Protein AF-I3T884-F1 (afdb_monomer)

pLDDT: mean 92.03, std 8.23, range [59.78, 98.88]

Foldseek 3Di:
DDDQAALVVCLVCQLVVLCLLVQLVVLCVVQQPPCVVCVVVVCVVCVLLSSLLSLLLRLLQCLQCQVVCVVVVHHHHSLRNHCVVPVDDSVVSNVVSVVSNVVSVVSLVVVQVPDDPSCNSSSVSSVVSSVVSCVCRVNHHNPPDCPDCVVVVCCVVPPDDD

Solvent-accessible surface area (backbone atoms only — not comparable to full-atom values): 8894 Å² total; per-residue (Å²): 132,78,88,73,54,48,41,67,62,45,49,73,47,40,26,60,76,48,46,31,52,61,54,47,53,53,41,38,70,74,55,40,80,84,60,59,89,46,51,68,61,48,50,62,73,41,40,67,49,44,49,30,33,6,37,37,34,29,53,30,44,37,75,31,35,42,69,63,37,56,75,73,65,50,79,72,35,64,53,54,15,36,20,68,68,66,75,45,52,70,68,58,22,51,52,49,52,52,53,51,42,54,53,28,48,54,54,46,51,54,58,72,75,73,63,62,79,88,52,41,64,39,52,53,50,46,54,45,52,32,52,48,29,46,65,38,22,69,88,26,51,40,77,86,40,79,87,43,74,52,46,57,52,49,40,54,72,76,68,48,82,133

Organism: Lotus japonicus (NCBI:txid34305)

InterPro domains:
  IPR005630 Terpene synthase, metal-binding domain [PF03936] (2-106)
  IPR008949 Isoprenoid synthase domain superfamily [G3DSA:1.10.600.10] (1-162)
  IPR008949 Isoprenoid synthase domain superfamily [SSF48576] (2-162)
  IPR050148 Terpene synthase-like [PTHR31225] (3-157)

Radius of gyration: 17.23 Å; Cα contacts (8 Å, |Δi|>4): 162; chains: 1; bounding box: 41×27×48 Å

Mean predicted aligned error: 4.51 Å

Secondary structure (DSSP, 8-state):
------HHHHHHHHHHHTSHHHHHHHHHHHH-SSGGGGHHHHHHHTHHHHHHHHHHHHHHHHHHHHHHHHHHTPPPPHHHHHHHHHT--HHHHHHHHHHHHHHHHHHHHHHHHS--GGGHHHHHHHHHHHHHHHHHHTTS-TTT-TTSHHHHHHHHHHTS--

Structure (mmCIF, N/CA/C/O backbone):
data_AF-I3T884-F1
#
_entry.id   AF-I3T884-F1
#
loop_
_atom_site.group_PDB
_atom_site.id
_atom_site.type_symbol
_atom_site.label_atom_id
_atom_site.label_alt_id
_atom_site.label_comp_id
_atom_site.label_asym_id
_atom_site.label_entity_id
_atom_site.label_seq_id
_atom_site.pdbx_PDB_ins_code
_atom_site.Cartn_x
_atom_site.Cartn_y
_atom_site.Cartn_z
_atom_site.occupancy
_atom_site.B_iso_or_equiv
_atom_site.auth_seq_id
_atom_site.auth_comp_id
_atom_site.auth_asym_id
_atom_site.auth_atom_id
_atom_site.pdbx_PDB_model_num
ATOM 1 N N . MET A 1 1 ? -9.733 -14.797 21.943 1.00 63.44 1 MET A N 1
ATOM 2 C CA . MET A 1 1 ? -8.977 -13.860 21.086 1.00 63.44 1 MET A CA 1
ATOM 3 C C . MET A 1 1 ? -7.781 -14.607 20.538 1.00 63.44 1 MET A C 1
ATOM 5 O O . MET A 1 1 ? -7.180 -15.361 21.297 1.00 63.44 1 MET A O 1
ATOM 9 N N . GLY A 1 2 ? -7.510 -14.471 19.240 1.00 79.88 2 GLY A N 1
ATOM 10 C CA . GLY A 1 2 ? -6.296 -15.011 18.627 1.00 79.88 2 GLY A CA 1
ATOM 11 C C . GLY A 1 2 ? -5.046 -14.267 19.102 1.00 79.88 2 GLY A C 1
ATOM 12 O O . GLY A 1 2 ? -5.145 -13.258 19.800 1.00 79.88 2 GLY A O 1
ATOM 13 N N . TYR A 1 3 ? -3.876 -14.783 18.735 1.00 89.88 3 TYR A N 1
ATOM 14 C CA . TYR A 1 3 ? -2.596 -14.123 18.984 1.00 89.88 3 TYR A CA 1
ATOM 15 C C . TYR A 1 3 ? -2.560 -12.733 18.325 1.00 89.88 3 TYR A C 1
ATOM 17 O O . TYR A 1 3 ? -2.921 -12.602 17.156 1.00 89.88 3 TYR A O 1
ATOM 25 N N . ILE A 1 4 ? -2.137 -11.709 19.074 1.00 94.44 4 ILE A N 1
ATOM 26 C CA . ILE A 1 4 ? -1.908 -10.356 18.551 1.00 94.44 4 ILE A CA 1
ATOM 27 C C . ILE A 1 4 ? -0.389 -10.149 18.490 1.00 94.44 4 ILE A C 1
ATOM 29 O O . ILE A 1 4 ? 0.233 -10.056 19.553 1.00 94.44 4 ILE A O 1
ATOM 33 N N . PRO A 1 5 ? 0.210 -10.103 17.289 1.00 96.25 5 PRO A N 1
ATOM 34 C CA . PRO A 1 5 ? 1.644 -9.893 17.136 1.00 96.25 5 PRO A CA 1
ATOM 35 C C . PRO A 1 5 ? 2.050 -8.473 17.549 1.00 96.25 5 PRO A C 1
ATOM 37 O O . PRO A 1 5 ? 1.220 -7.565 17.677 1.00 96.25 5 PRO A O 1
ATOM 40 N N . SER A 1 6 ? 3.356 -8.257 17.712 1.00 97.31 6 SER A N 1
ATOM 41 C CA . SER A 1 6 ? 3.884 -6.885 17.729 1.00 97.31 6 SER A CA 1
ATOM 42 C C . SER A 1 6 ? 3.638 -6.203 16.376 1.00 97.31 6 SER A C 1
ATOM 44 O O . SER A 1 6 ? 3.514 -6.877 15.351 1.00 97.31 6 SER A O 1
ATOM 46 N N . LEU A 1 7 ? 3.612 -4.867 16.328 1.00 97.69 7 LEU A N 1
ATOM 47 C CA . LEU A 1 7 ? 3.475 -4.152 15.057 1.00 97.69 7 LEU A CA 1
ATOM 48 C C . LEU A 1 7 ? 4.597 -4.536 14.083 1.00 97.69 7 LEU A C 1
ATOM 50 O O . LEU A 1 7 ? 4.340 -4.732 12.902 1.00 97.69 7 LEU A O 1
ATOM 54 N N . GLN A 1 8 ? 5.833 -4.677 14.561 1.00 97.56 8 GLN A N 1
ATOM 55 C CA . GLN A 1 8 ? 6.962 -5.048 13.706 1.00 97.56 8 GLN A CA 1
ATOM 56 C C . GLN A 1 8 ? 6.805 -6.458 13.123 1.00 97.56 8 GLN A C 1
ATOM 58 O O . GLN A 1 8 ? 7.039 -6.664 11.934 1.00 97.56 8 GLN A O 1
ATOM 63 N N . GLU A 1 9 ? 6.396 -7.419 13.948 1.00 97.88 9 GLU A N 1
ATOM 64 C CA . GLU A 1 9 ? 6.139 -8.790 13.510 1.00 97.88 9 GLU A CA 1
ATOM 65 C C . GLU A 1 9 ? 4.992 -8.845 12.501 1.00 97.88 9 GLU A C 1
ATOM 67 O O . GLU A 1 9 ? 5.145 -9.447 11.440 1.00 97.88 9 GLU A O 1
ATOM 72 N N . TYR A 1 10 ? 3.888 -8.144 12.772 1.00 97.88 10 TYR A N 1
ATOM 73 C CA . TYR A 1 10 ? 2.793 -7.991 11.819 1.00 97.88 10 TYR A CA 1
ATOM 74 C C . TYR A 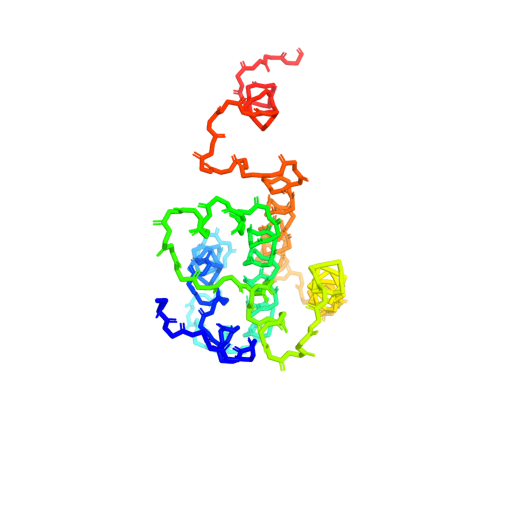1 10 ? 3.299 -7.445 10.484 1.00 97.88 10 TYR A C 1
ATOM 76 O O . TYR A 1 10 ? 3.111 -8.072 9.439 1.00 97.88 10 TYR A O 1
ATOM 84 N N . LEU A 1 11 ? 3.986 -6.299 10.523 1.00 97.94 11 LEU A N 1
ATOM 85 C CA . LEU A 1 11 ? 4.456 -5.620 9.325 1.00 97.94 11 LEU A CA 1
ATOM 86 C C . LEU A 1 11 ? 5.426 -6.479 8.528 1.00 97.94 11 LEU A C 1
ATOM 88 O O . LEU A 1 11 ? 5.352 -6.410 7.311 1.00 97.94 11 LEU A O 1
ATOM 92 N N . SER A 1 12 ? 6.241 -7.331 9.163 1.00 97.38 12 SER A N 1
ATOM 93 C CA . SER A 1 12 ? 7.182 -8.227 8.470 1.00 97.38 12 SER A CA 1
ATOM 94 C C . SER A 1 12 ? 6.513 -9.156 7.448 1.00 97.38 12 SER A C 1
ATOM 96 O O . SER A 1 12 ? 7.120 -9.476 6.429 1.00 97.38 12 SER A O 1
ATOM 98 N N . ASN A 1 13 ? 5.247 -9.518 7.681 1.00 97.50 13 ASN A N 1
ATOM 99 C CA . ASN A 1 13 ? 4.437 -10.323 6.770 1.00 97.50 13 ASN A CA 1
ATOM 100 C C . ASN A 1 13 ? 3.377 -9.492 6.023 1.00 97.50 13 ASN A C 1
ATOM 102 O O . ASN A 1 13 ? 3.008 -9.820 4.897 1.00 97.50 13 ASN A O 1
ATOM 106 N N . ALA A 1 14 ? 2.872 -8.410 6.620 1.00 97.69 14 ALA A N 1
ATOM 107 C CA . ALA A 1 14 ? 1.719 -7.680 6.098 1.00 97.69 14 ALA A CA 1
ATOM 108 C C . ALA A 1 14 ? 1.980 -6.971 4.759 1.00 97.69 14 ALA A C 1
ATOM 110 O O . ALA A 1 14 ? 1.058 -6.860 3.947 1.00 97.69 14 ALA A O 1
ATOM 111 N N . TRP A 1 15 ? 3.213 -6.510 4.504 1.00 98.38 15 TRP A N 1
ATOM 112 C CA . TRP A 1 15 ? 3.580 -5.957 3.193 1.00 98.38 15 TRP A CA 1
ATOM 113 C C . TRP A 1 15 ? 3.642 -7.046 2.112 1.00 98.38 15 TRP A C 1
ATOM 115 O O . TRP A 1 15 ? 3.336 -6.773 0.961 1.00 98.38 15 TRP A O 1
ATOM 125 N N . ILE A 1 16 ? 3.976 -8.289 2.470 1.00 98.00 16 ILE A N 1
ATOM 126 C CA . ILE A 1 16 ? 3.987 -9.421 1.533 1.00 98.00 16 ILE A CA 1
ATOM 127 C C . ILE A 1 16 ? 2.548 -9.841 1.225 1.00 98.00 16 ILE A C 1
ATOM 129 O O . ILE A 1 16 ? 2.146 -9.943 0.066 1.00 98.00 16 ILE A O 1
ATOM 133 N N . SER A 1 17 ? 1.735 -10.018 2.270 1.00 97.56 17 SER A N 1
ATOM 134 C CA . SER A 1 17 ? 0.341 -10.454 2.147 1.00 97.56 17 SER A CA 1
ATOM 135 C C . SER A 1 17 ? -0.594 -9.396 1.550 1.00 97.56 17 SER A C 1
ATOM 137 O O . SER A 1 17 ? -1.755 -9.693 1.278 1.00 97.56 17 SER A O 1
ATOM 139 N N . SER A 1 18 ? -0.129 -8.160 1.337 1.00 96.88 18 SER A N 1
ATOM 140 C CA . SER A 1 18 ? -0.906 -7.104 0.669 1.00 96.88 18 SER A CA 1
ATOM 141 C C . SER A 1 18 ? -1.014 -7.284 -0.844 1.00 96.88 18 SER A C 1
ATOM 143 O O . SER A 1 18 ? -1.686 -6.496 -1.503 1.00 96.88 18 SER A O 1
ATOM 145 N N . SER A 1 19 ? -0.356 -8.305 -1.405 1.00 97.62 19 SER A N 1
ATOM 146 C CA . SER A 1 19 ? -0.187 -8.525 -2.850 1.00 97.62 19 SER A CA 1
ATOM 147 C C . SER A 1 19 ? 0.658 -7.465 -3.564 1.00 97.62 19 SER A C 1
ATOM 149 O O . SER A 1 19 ? 0.895 -7.602 -4.762 1.00 97.62 19 SER A O 1
ATOM 151 N N . GLY A 1 20 ? 1.172 -6.453 -2.854 1.00 98.19 20 GLY A N 1
ATOM 152 C CA . GLY A 1 20 ? 2.049 -5.430 -3.425 1.00 98.19 20 GLY A CA 1
ATOM 153 C C . GLY A 1 20 ? 3.243 -6.005 -4.201 1.00 98.19 20 GLY A C 1
ATOM 154 O O . GLY A 1 20 ? 3.417 -5.632 -5.362 1.00 98.19 20 GLY A O 1
ATOM 155 N N . PRO A 1 21 ? 4.001 -6.981 -3.662 1.00 97.94 21 PRO A N 1
ATOM 156 C CA . PRO A 1 21 ? 5.147 -7.544 -4.377 1.00 97.94 21 PRO A CA 1
ATOM 157 C C . PRO A 1 21 ? 4.742 -8.272 -5.659 1.00 97.94 21 PRO A C 1
ATOM 159 O O . PRO A 1 21 ? 5.409 -8.142 -6.679 1.00 97.94 21 PRO A O 1
ATOM 162 N N . VAL A 1 22 ? 3.612 -8.986 -5.635 1.00 97.56 22 VAL A N 1
ATOM 163 C CA . VAL A 1 22 ? 3.082 -9.709 -6.801 1.00 97.56 22 VAL A CA 1
ATOM 164 C C . VAL A 1 22 ? 2.610 -8.737 -7.885 1.00 97.56 22 VAL A C 1
ATOM 166 O O . VAL A 1 22 ? 2.910 -8.936 -9.061 1.00 97.56 22 VAL A O 1
ATOM 169 N N . ILE A 1 23 ? 1.922 -7.654 -7.506 1.00 97.75 23 ILE A N 1
ATOM 170 C CA . ILE A 1 23 ? 1.505 -6.594 -8.437 1.00 97.75 23 ILE A CA 1
ATOM 171 C C . ILE A 1 23 ? 2.728 -5.983 -9.129 1.00 97.75 23 ILE A C 1
ATOM 173 O O . ILE A 1 23 ? 2.728 -5.812 -10.348 1.00 97.75 23 ILE A O 1
ATOM 177 N N . LEU A 1 24 ? 3.788 -5.692 -8.372 1.00 96.88 24 LEU A N 1
ATOM 178 C CA . LEU A 1 24 ? 5.009 -5.106 -8.924 1.00 96.88 24 LEU A CA 1
ATOM 179 C C . LEU A 1 24 ? 5.799 -6.097 -9.775 1.00 96.88 24 LEU A C 1
ATOM 181 O O . LEU A 1 24 ? 6.300 -5.714 -10.826 1.00 96.88 24 LEU A O 1
ATOM 185 N N . LEU A 1 25 ? 5.837 -7.374 -9.404 1.00 95.25 25 LEU A N 1
ATOM 186 C CA . LEU A 1 25 ? 6.424 -8.416 -10.242 1.00 95.25 25 LEU A CA 1
ATOM 187 C C . LEU A 1 25 ? 5.727 -8.494 -11.609 1.00 95.25 25 LEU A C 1
ATOM 189 O O . LEU A 1 25 ? 6.385 -8.533 -12.646 1.00 95.25 25 LEU A O 1
ATOM 193 N N . HIS A 1 26 ? 4.394 -8.457 -11.638 1.00 94.31 26 HIS A N 1
ATOM 194 C CA . HIS A 1 26 ? 3.655 -8.403 -12.901 1.00 94.31 26 HIS A CA 1
ATOM 195 C C . HIS A 1 26 ? 3.908 -7.106 -13.671 1.00 94.31 26 HIS A C 1
ATOM 197 O O . HIS A 1 26 ? 4.062 -7.141 -14.891 1.00 94.31 26 HIS A O 1
ATOM 203 N N . SER A 1 27 ? 4.003 -5.973 -12.972 1.00 94.06 27 SER A N 1
ATOM 204 C CA . SER A 1 27 ? 4.359 -4.696 -13.589 1.00 94.06 27 SER A CA 1
ATOM 205 C C . SER A 1 27 ? 5.737 -4.736 -14.244 1.00 94.06 27 SER A C 1
ATOM 207 O O . SER A 1 27 ? 5.904 -4.173 -15.323 1.00 94.06 27 SER A O 1
ATOM 209 N N . TYR A 1 28 ? 6.717 -5.391 -13.621 1.00 92.69 28 TYR A N 1
ATOM 210 C CA . TYR A 1 28 ? 8.044 -5.577 -14.198 1.00 92.69 28 TYR A CA 1
ATOM 211 C C . TYR A 1 28 ? 7.945 -6.283 -15.552 1.00 92.69 28 TYR A C 1
ATOM 213 O O . TYR A 1 28 ? 8.329 -5.702 -16.560 1.00 92.69 28 TYR A O 1
ATOM 221 N N . PHE A 1 29 ? 7.309 -7.455 -15.621 1.00 91.44 29 PHE A N 1
ATOM 222 C CA . PHE A 1 29 ? 7.152 -8.176 -16.891 1.00 91.44 29 PHE A CA 1
ATOM 223 C C . PHE A 1 29 ? 6.351 -7.403 -17.947 1.00 91.44 29 PHE A C 1
ATOM 225 O O . PHE A 1 29 ? 6.575 -7.576 -19.143 1.00 91.44 29 PHE A O 1
ATOM 232 N N . ALA A 1 30 ? 5.417 -6.551 -17.521 1.00 91.62 30 ALA A N 1
ATOM 233 C CA . ALA A 1 30 ? 4.615 -5.735 -18.425 1.00 91.62 30 ALA A CA 1
ATOM 234 C C . ALA A 1 30 ? 5.364 -4.519 -18.996 1.00 91.62 30 ALA A C 1
ATOM 236 O O . ALA A 1 30 ? 4.911 -3.953 -19.987 1.00 91.62 30 ALA A O 1
ATOM 237 N N . THR A 1 31 ? 6.459 -4.084 -18.365 1.00 89.75 31 THR A N 1
ATOM 238 C CA . THR A 1 31 ? 7.114 -2.803 -18.685 1.00 89.75 31 THR A CA 1
ATOM 239 C C . THR A 1 31 ? 8.601 -2.918 -19.006 1.00 89.75 31 THR A C 1
ATOM 241 O O . THR A 1 31 ? 9.139 -2.057 -19.697 1.00 89.75 31 THR A O 1
ATOM 244 N N . MET A 1 32 ? 9.269 -3.971 -18.537 1.00 86.44 32 MET A N 1
ATOM 245 C CA . MET A 1 32 ? 10.705 -4.189 -18.680 1.00 86.44 32 MET A CA 1
ATOM 246 C C . MET A 1 32 ? 10.955 -5.303 -19.704 1.00 86.44 32 MET A C 1
ATOM 248 O O . MET A 1 32 ? 10.998 -6.481 -19.362 1.00 86.44 32 MET A O 1
ATOM 252 N N . HIS A 1 33 ? 11.092 -4.930 -20.980 1.00 71.75 33 HIS A N 1
ATOM 253 C CA . HIS A 1 33 ? 11.277 -5.889 -22.080 1.00 71.75 33 HIS A CA 1
ATOM 254 C C . HIS A 1 33 ? 12.738 -6.331 -22.285 1.00 71.75 33 HIS A C 1
ATOM 256 O O . HIS A 1 33 ? 12.965 -7.484 -22.632 1.00 71.75 33 HIS A O 1
ATOM 262 N N . GLU A 1 34 ? 13.720 -5.448 -22.059 1.00 63.59 34 GLU A N 1
ATOM 263 C CA . GLU A 1 34 ? 15.157 -5.740 -22.258 1.00 63.59 34 GLU A CA 1
ATOM 264 C C . GLU A 1 34 ? 15.893 -6.099 -20.954 1.00 63.59 34 GLU A C 1
ATOM 266 O O . GLU A 1 34 ? 16.923 -6.762 -20.982 1.00 63.59 34 GLU A O 1
ATOM 271 N N . VAL A 1 35 ? 15.351 -5.706 -19.795 1.00 59.78 35 VAL A N 1
ATOM 272 C CA . VAL A 1 35 ? 15.942 -5.966 -18.463 1.00 59.78 35 VAL A CA 1
ATOM 273 C C . VAL A 1 35 ? 15.546 -7.349 -17.918 1.00 59.78 35 VAL A C 1
ATOM 275 O O . VAL A 1 35 ? 16.003 -7.743 -16.848 1.00 59.78 35 VAL A O 1
ATOM 278 N N . ALA A 1 36 ? 14.710 -8.097 -18.650 1.00 60.03 36 ALA A N 1
ATOM 279 C CA . ALA A 1 36 ? 14.151 -9.393 -18.253 1.00 60.03 36 ALA A CA 1
ATOM 280 C C . ALA A 1 36 ? 15.209 -10.473 -17.948 1.00 60.03 36 ALA A C 1
ATOM 282 O O . ALA A 1 36 ? 14.933 -11.391 -17.176 1.00 60.03 36 ALA A O 1
ATOM 283 N N . ASP A 1 37 ? 16.411 -10.350 -18.521 1.00 64.56 37 ASP A N 1
ATOM 284 C CA . ASP A 1 37 ? 17.469 -11.361 -18.417 1.00 64.56 37 ASP A CA 1
ATOM 285 C C . ASP A 1 37 ? 18.143 -11.417 -17.029 1.00 64.56 37 ASP A C 1
ATOM 287 O O . ASP A 1 37 ? 18.843 -12.386 -16.736 1.00 64.56 37 ASP A O 1
ATOM 291 N N . ASP A 1 38 ? 17.906 -10.430 -16.151 1.00 83.12 38 ASP A N 1
ATOM 292 C CA . ASP A 1 38 ? 18.441 -10.401 -14.780 1.00 83.12 38 ASP A CA 1
ATOM 293 C C . ASP A 1 38 ? 17.406 -9.882 -13.763 1.00 83.12 38 ASP A C 1
ATOM 295 O O . ASP A 1 38 ? 17.586 -8.879 -13.062 1.00 83.12 38 ASP A O 1
ATOM 299 N N . ILE A 1 39 ? 16.264 -10.573 -13.716 1.00 86.88 39 ILE A N 1
ATOM 300 C CA . ILE A 1 39 ? 15.160 -10.249 -12.807 1.00 86.88 39 ILE A CA 1
ATOM 301 C C . ILE A 1 39 ? 15.583 -10.258 -11.337 1.00 86.88 39 ILE A C 1
ATOM 303 O O . ILE A 1 39 ? 15.152 -9.391 -10.581 1.00 86.88 39 ILE A O 1
ATOM 307 N N . ASP A 1 40 ? 16.438 -11.194 -10.926 1.00 87.81 40 ASP A N 1
ATOM 308 C CA . ASP A 1 40 ? 16.854 -11.321 -9.529 1.00 87.81 40 ASP A CA 1
ATOM 309 C C . ASP A 1 40 ? 17.638 -10.083 -9.082 1.00 87.81 40 ASP A C 1
ATOM 311 O O . ASP A 1 40 ? 17.343 -9.503 -8.034 1.00 87.81 40 ASP A O 1
ATOM 315 N N . ASN A 1 41 ? 18.581 -9.613 -9.903 1.00 89.69 41 ASN A N 1
ATOM 316 C CA . ASN A 1 41 ? 19.319 -8.385 -9.628 1.00 89.69 41 ASN A CA 1
ATOM 317 C C . ASN A 1 41 ? 18.415 -7.148 -9.669 1.00 89.69 41 ASN A C 1
ATOM 319 O O . ASN A 1 41 ? 18.559 -6.253 -8.833 1.00 89.69 41 ASN A O 1
ATOM 323 N N . PHE A 1 42 ? 17.454 -7.095 -10.597 1.00 89.88 42 PHE A N 1
ATOM 324 C CA . PHE A 1 42 ? 16.487 -6.000 -10.640 1.00 89.88 42 PHE A CA 1
ATOM 325 C C . PHE A 1 42 ? 15.642 -5.954 -9.361 1.00 89.88 42 PHE A C 1
ATOM 327 O O . PHE A 1 42 ? 15.565 -4.917 -8.702 1.00 89.88 42 PHE A O 1
ATOM 334 N N . LEU A 1 43 ? 15.039 -7.080 -8.971 1.00 89.94 43 LEU A N 1
ATOM 335 C CA . LEU A 1 43 ? 14.219 -7.172 -7.765 1.00 89.94 43 LEU A CA 1
ATOM 336 C C . LEU A 1 43 ? 15.032 -6.860 -6.509 1.00 89.94 43 LEU A C 1
ATOM 338 O O . LEU A 1 43 ? 14.517 -6.185 -5.624 1.00 89.94 43 LEU A O 1
ATOM 342 N N . HIS A 1 44 ? 16.298 -7.280 -6.451 1.00 91.81 44 HIS A N 1
ATOM 343 C CA . HIS A 1 44 ? 17.190 -6.927 -5.351 1.00 91.81 44 HIS A CA 1
ATOM 344 C C . HIS A 1 44 ? 17.513 -5.424 -5.326 1.00 91.81 44 HIS A C 1
ATOM 346 O O . HIS A 1 44 ? 17.438 -4.786 -4.277 1.00 91.81 44 HIS A O 1
ATOM 352 N N . THR A 1 45 ? 17.792 -4.827 -6.487 1.00 91.62 45 THR A N 1
ATOM 353 C CA . THR A 1 45 ? 18.067 -3.386 -6.623 1.00 91.62 45 THR A CA 1
ATOM 354 C C . THR A 1 45 ? 16.874 -2.536 -6.175 1.00 91.62 45 THR A C 1
ATOM 356 O O . THR A 1 45 ? 17.050 -1.507 -5.521 1.00 91.62 45 THR A O 1
ATOM 359 N N . TYR A 1 46 ? 15.653 -2.981 -6.483 1.00 93.44 46 TYR A N 1
ATOM 360 C CA . TYR A 1 46 ? 14.411 -2.266 -6.181 1.00 93.44 46 TYR A CA 1
ATOM 361 C C . TYR A 1 46 ? 13.639 -2.833 -4.981 1.00 93.44 46 TYR A C 1
ATOM 363 O O . TYR A 1 46 ? 12.484 -2.457 -4.770 1.00 93.44 46 TYR A O 1
ATOM 371 N N . GLU A 1 47 ? 14.260 -3.677 -4.153 1.00 96.00 47 GLU A N 1
ATOM 372 C CA . GLU A 1 47 ? 13.611 -4.319 -3.001 1.00 96.00 47 GLU A CA 1
ATOM 373 C C . GLU A 1 47 ? 12.996 -3.282 -2.052 1.00 96.00 47 GLU A C 1
ATOM 375 O O . GLU A 1 47 ? 11.850 -3.413 -1.624 1.00 96.00 47 GLU A O 1
ATOM 380 N N . ASP A 1 48 ? 13.719 -2.191 -1.785 1.00 97.50 48 ASP A N 1
ATOM 381 C CA . ASP A 1 48 ? 13.215 -1.110 -0.942 1.00 97.50 48 ASP A CA 1
ATOM 382 C C . ASP A 1 48 ? 11.991 -0.410 -1.550 1.00 97.50 48 ASP A C 1
ATOM 384 O O . ASP A 1 48 ? 11.034 -0.104 -0.839 1.00 97.50 48 ASP A O 1
ATOM 388 N N . LEU A 1 49 ? 11.985 -0.163 -2.861 1.00 97.38 49 LEU A N 1
ATOM 389 C CA . LEU A 1 49 ? 10.823 0.419 -3.533 1.00 97.38 49 LEU A CA 1
ATOM 390 C C . LEU A 1 49 ? 9.619 -0.523 -3.421 1.00 97.38 49 LEU A C 1
ATOM 392 O O . LEU A 1 49 ? 8.530 -0.086 -3.042 1.00 97.38 49 LEU A O 1
ATOM 396 N N . ILE A 1 50 ? 9.837 -1.810 -3.703 1.00 98.06 50 ILE A N 1
ATOM 397 C CA . ILE A 1 50 ? 8.815 -2.856 -3.633 1.00 98.06 50 ILE A CA 1
ATOM 398 C C . ILE A 1 50 ? 8.229 -2.928 -2.224 1.00 98.06 50 ILE A C 1
ATOM 400 O O . ILE A 1 50 ? 7.006 -2.889 -2.066 1.00 98.06 50 ILE A O 1
ATOM 404 N N . TYR A 1 51 ? 9.082 -2.957 -1.201 1.00 98.62 51 TYR A N 1
ATOM 405 C CA . TYR A 1 51 ? 8.676 -2.935 0.198 1.00 98.62 51 TYR A CA 1
ATOM 406 C C . TYR A 1 51 ? 7.819 -1.705 0.519 1.00 98.62 51 TYR A C 1
ATOM 408 O O . TYR A 1 51 ? 6.709 -1.846 1.032 1.00 98.62 51 TYR A O 1
ATOM 416 N N . ASN A 1 52 ? 8.283 -0.495 0.184 1.00 98.75 52 ASN A N 1
ATOM 417 C CA . ASN A 1 52 ? 7.583 0.736 0.562 1.00 98.75 52 ASN A CA 1
ATOM 418 C C . ASN A 1 52 ? 6.238 0.898 -0.160 1.00 98.75 52 ASN A C 1
ATOM 420 O O . ASN A 1 52 ? 5.263 1.307 0.469 1.00 98.75 52 ASN A O 1
ATOM 424 N N . VAL A 1 53 ? 6.142 0.540 -1.445 1.00 98.69 53 VAL A N 1
ATOM 425 C CA . VAL A 1 53 ? 4.859 0.537 -2.171 1.00 98.69 53 VAL A CA 1
ATOM 426 C C . VAL A 1 53 ? 3.896 -0.475 -1.553 1.00 98.69 53 VAL A C 1
ATOM 428 O O . VAL A 1 53 ? 2.747 -0.143 -1.261 1.00 98.69 53 VAL A O 1
ATOM 431 N N . SER A 1 54 ? 4.371 -1.689 -1.281 1.00 98.81 54 SER A N 1
ATOM 432 C CA . SER A 1 54 ? 3.561 -2.758 -0.689 1.00 98.81 54 SER A CA 1
ATOM 433 C C . SER A 1 54 ? 3.088 -2.429 0.726 1.00 98.81 54 SER A C 1
ATOM 435 O O . SER A 1 54 ? 1.965 -2.776 1.107 1.00 98.81 54 SER A O 1
ATOM 437 N N . LEU A 1 55 ? 3.922 -1.719 1.490 1.00 98.81 55 LEU A N 1
ATOM 438 C CA . LEU A 1 55 ? 3.590 -1.192 2.806 1.00 98.81 55 LEU A CA 1
ATOM 439 C C . LEU A 1 55 ? 2.512 -0.107 2.711 1.00 98.81 55 LEU A C 1
ATOM 441 O O . LEU A 1 55 ? 1.568 -0.138 3.493 1.00 98.81 55 LEU A O 1
ATOM 445 N N . VAL A 1 56 ? 2.592 0.819 1.746 1.00 98.88 56 VAL A N 1
ATOM 446 C CA . VAL A 1 56 ? 1.524 1.814 1.526 1.00 98.88 56 VAL A CA 1
ATOM 447 C C . VAL A 1 56 ? 0.202 1.123 1.196 1.00 98.88 56 VAL A C 1
ATOM 449 O O . VAL A 1 56 ? -0.809 1.449 1.813 1.00 98.88 56 VAL A O 1
ATOM 452 N N . ILE A 1 57 ? 0.212 0.135 0.292 1.00 98.62 57 ILE A N 1
ATOM 453 C CA . ILE A 1 57 ? -0.987 -0.644 -0.061 1.00 98.62 57 ILE A CA 1
ATOM 454 C C . ILE A 1 57 ? -1.615 -1.262 1.194 1.00 98.62 57 ILE A C 1
ATOM 456 O O . ILE A 1 57 ? -2.808 -1.081 1.443 1.00 98.62 57 ILE A O 1
ATOM 460 N N . ARG A 1 58 ? -0.797 -1.941 2.008 1.00 98.56 58 ARG A N 1
ATOM 461 C CA . ARG A 1 58 ? -1.228 -2.560 3.264 1.00 98.56 58 ARG A CA 1
ATOM 462 C C . ARG A 1 58 ? -1.818 -1.541 4.235 1.00 98.56 58 ARG A C 1
ATOM 464 O O . ARG A 1 58 ? -2.924 -1.721 4.723 1.00 98.56 58 ARG A O 1
ATOM 471 N N . LEU A 1 59 ? -1.093 -0.468 4.524 1.00 98.56 59 LEU A N 1
ATOM 472 C CA . LEU A 1 59 ? -1.498 0.475 5.562 1.00 98.56 59 LEU A CA 1
ATOM 473 C C . LEU A 1 59 ? -2.735 1.291 5.166 1.00 98.56 59 LEU A C 1
ATOM 475 O O . LEU A 1 59 ? -3.547 1.612 6.031 1.00 98.56 59 LEU A O 1
ATOM 479 N N . CYS A 1 60 ? -2.914 1.595 3.876 1.00 98.38 60 CYS A N 1
ATOM 480 C CA . CYS A 1 60 ? -4.159 2.173 3.368 1.00 98.38 60 CYS A CA 1
ATOM 481 C C . CYS A 1 60 ? -5.343 1.221 3.579 1.00 98.38 60 CYS A C 1
ATOM 483 O O . CYS A 1 60 ? -6.383 1.661 4.064 1.00 98.38 60 CYS A O 1
ATOM 485 N N . ASN A 1 61 ? -5.169 -0.067 3.263 1.00 97.31 61 ASN A N 1
ATOM 486 C CA . ASN A 1 61 ? -6.178 -1.095 3.509 1.00 97.31 61 ASN A CA 1
ATOM 487 C C . ASN A 1 61 ? -6.541 -1.157 5.002 1.00 97.31 61 ASN A C 1
ATOM 489 O O . ASN A 1 61 ? -7.678 -0.853 5.347 1.00 97.31 61 ASN A O 1
ATOM 493 N N . ASP A 1 62 ? -5.569 -1.390 5.888 1.00 97.56 62 ASP A N 1
ATOM 494 C CA . ASP A 1 62 ? -5.792 -1.504 7.336 1.00 97.56 62 ASP A CA 1
ATOM 495 C C . ASP A 1 62 ? -6.510 -0.277 7.939 1.00 97.56 62 ASP A C 1
ATOM 497 O O . ASP A 1 62 ? -7.396 -0.412 8.791 1.00 97.56 62 ASP A O 1
ATOM 501 N N . LEU A 1 63 ? -6.160 0.941 7.499 1.00 97.25 63 LEU A N 1
ATOM 502 C CA . LEU A 1 63 ? -6.831 2.174 7.934 1.00 97.25 63 LEU A CA 1
ATOM 503 C C . LEU A 1 63 ? -8.333 2.167 7.619 1.00 97.25 63 LEU A C 1
ATOM 505 O O . LEU A 1 63 ? -9.120 2.701 8.411 1.00 97.25 63 LEU A O 1
ATOM 509 N N . ALA A 1 64 ? -8.713 1.574 6.490 1.00 94.81 64 ALA A N 1
ATOM 510 C CA . ALA A 1 64 ? -10.068 1.544 5.962 1.00 94.81 64 ALA A CA 1
ATOM 511 C C . ALA A 1 64 ? -10.889 0.320 6.400 1.00 94.81 64 ALA A C 1
ATOM 513 O O . ALA A 1 64 ? -12.112 0.433 6.524 1.00 94.81 64 ALA A O 1
ATOM 514 N N . THR A 1 65 ? -10.251 -0.831 6.626 1.00 93.50 65 THR A N 1
ATOM 515 C CA . THR A 1 65 ? -10.928 -2.126 6.829 1.00 93.50 65 THR A CA 1
ATOM 516 C C . THR A 1 65 ? -10.878 -2.640 8.266 1.00 93.50 65 THR A C 1
ATOM 518 O O . THR A 1 65 ? -11.736 -3.438 8.640 1.00 93.50 65 THR A O 1
ATOM 521 N N . SER A 1 66 ? -9.960 -2.132 9.097 1.00 90.69 66 SER A N 1
ATOM 522 C CA . SER A 1 66 ? -9.690 -2.607 10.470 1.00 90.69 66 SER A CA 1
ATOM 523 C C . SER A 1 66 ? -10.913 -2.890 11.348 1.00 90.69 66 SER A C 1
ATOM 525 O O . SER A 1 66 ? -10.917 -3.877 12.083 1.00 90.69 66 SER A O 1
ATOM 527 N N . VAL A 1 67 ? -11.947 -2.045 11.307 1.00 88.06 67 VAL A N 1
ATOM 528 C CA . VAL A 1 67 ? -13.173 -2.251 12.099 1.00 88.06 67 VAL A CA 1
ATOM 529 C C . VAL A 1 67 ? -13.935 -3.480 11.602 1.00 88.06 67 VAL A C 1
ATOM 531 O O . VAL A 1 67 ? -14.266 -4.362 12.390 1.00 88.06 67 VAL A O 1
ATOM 534 N N . ALA A 1 68 ? -14.160 -3.565 10.291 1.00 86.50 68 ALA A N 1
ATOM 535 C CA . ALA A 1 68 ? -14.912 -4.656 9.683 1.00 86.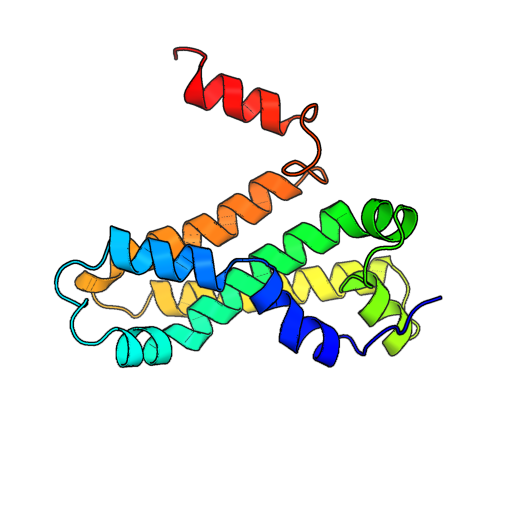50 68 ALA A CA 1
ATOM 536 C C . ALA A 1 68 ? -14.155 -5.993 9.760 1.00 86.50 68 ALA A C 1
ATOM 538 O O . ALA A 1 68 ? -14.767 -7.029 9.996 1.00 86.50 68 ALA A O 1
ATOM 539 N N . GLU A 1 69 ? -12.831 -5.978 9.595 1.00 86.44 69 GLU A N 1
ATOM 540 C CA . GLU A 1 69 ? -11.961 -7.154 9.757 1.00 86.44 69 GLU A CA 1
ATOM 541 C C . GLU A 1 69 ? -12.018 -7.692 11.191 1.00 86.44 69 GLU A C 1
ATOM 543 O O . GLU A 1 69 ? -12.192 -8.892 11.418 1.00 86.44 69 GLU A O 1
ATOM 548 N N . LYS A 1 70 ? -11.979 -6.795 12.185 1.00 86.56 70 LYS A N 1
ATOM 549 C CA . LYS A 1 70 ? -12.122 -7.166 13.596 1.00 86.56 70 LYS A CA 1
ATOM 550 C C . LYS A 1 70 ? -13.480 -7.807 13.892 1.00 86.56 70 LYS A C 1
ATOM 552 O O . LYS A 1 70 ? -13.533 -8.777 14.645 1.00 86.56 70 LYS A O 1
ATOM 557 N N . GLU A 1 71 ? -14.565 -7.286 13.322 1.00 88.50 71 GLU A N 1
ATOM 558 C CA . GLU A 1 71 ? -15.917 -7.843 13.489 1.00 88.50 71 GLU A CA 1
ATOM 559 C C . GLU A 1 71 ? -16.069 -9.233 12.857 1.00 88.50 71 GLU A C 1
ATOM 561 O O . GLU A 1 71 ? -16.770 -10.083 13.407 1.00 88.50 71 GLU A O 1
ATOM 566 N N . ARG A 1 72 ? -15.384 -9.489 11.735 1.00 85.31 72 ARG A N 1
ATOM 567 C CA . ARG A 1 72 ? -15.360 -10.800 11.060 1.00 85.31 72 ARG A CA 1
ATOM 568 C C . ARG A 1 72 ? -14.459 -11.823 11.754 1.00 85.31 72 ARG A C 1
ATOM 570 O O . ARG A 1 72 ? -14.601 -13.017 11.503 1.00 85.31 72 ARG A O 1
ATOM 577 N N . GLY A 1 73 ? -13.570 -11.372 12.640 1.00 85.50 73 GLY A N 1
ATOM 578 C CA . GLY A 1 73 ? -12.601 -12.225 13.327 1.00 85.50 73 GLY A CA 1
ATOM 579 C C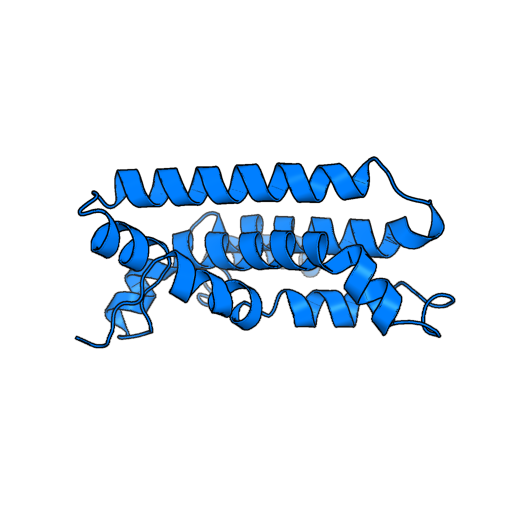 . GLY A 1 73 ? -11.331 -12.494 12.518 1.00 85.50 73 GLY A C 1
ATOM 580 O O . GLY A 1 73 ? -10.689 -13.521 12.741 1.00 85.50 73 GLY A O 1
ATOM 581 N N . ASP A 1 74 ? -10.973 -11.589 11.603 1.00 86.56 74 ASP A N 1
ATOM 582 C CA . ASP A 1 74 ? -9.724 -11.655 10.844 1.00 86.56 74 ASP A CA 1
ATOM 583 C C . ASP A 1 74 ? -8.492 -11.420 11.743 1.00 86.56 74 ASP A C 1
ATOM 585 O O . ASP A 1 74 ? -8.587 -11.089 12.933 1.00 86.56 74 ASP A O 1
ATOM 589 N N . ALA A 1 75 ? -7.302 -11.610 11.167 1.00 87.50 75 ALA A N 1
ATOM 590 C CA . ALA A 1 75 ? -6.040 -11.310 11.838 1.00 87.50 75 ALA A CA 1
ATOM 591 C C . ALA A 1 75 ? -5.967 -9.834 12.279 1.00 87.50 75 ALA A C 1
ATOM 593 O O . ALA A 1 75 ? -6.559 -8.949 11.664 1.00 87.50 75 ALA A O 1
ATOM 594 N N . ALA A 1 76 ? -5.211 -9.559 13.346 1.00 91.94 76 ALA A N 1
ATOM 595 C CA . ALA A 1 76 ? -5.050 -8.199 13.852 1.00 91.94 76 ALA A CA 1
ATOM 596 C C . ALA A 1 76 ? -4.421 -7.275 12.791 1.00 91.94 76 ALA A C 1
ATOM 598 O O . ALA A 1 76 ? -3.357 -7.587 12.266 1.00 91.94 76 ALA A O 1
ATOM 599 N N . SER A 1 77 ? -5.051 -6.129 12.518 1.00 96.06 77 SER A N 1
ATOM 600 C CA . SER A 1 77 ? -4.510 -5.078 11.641 1.00 96.06 77 SER A CA 1
ATOM 601 C C . SER A 1 77 ? -3.372 -4.300 12.309 1.00 96.06 77 SER A C 1
ATOM 603 O O . SER A 1 77 ? -3.191 -4.370 13.532 1.00 96.06 77 SER A O 1
ATOM 605 N N . ALA A 1 78 ? -2.640 -3.485 11.543 1.00 97.50 78 ALA A N 1
ATOM 606 C CA . ALA A 1 78 ? -1.581 -2.625 12.077 1.00 97.50 78 ALA A CA 1
ATOM 607 C C . ALA A 1 78 ? -2.069 -1.701 13.209 1.00 97.50 78 ALA A C 1
ATOM 609 O O . ALA A 1 78 ? -1.337 -1.463 14.171 1.00 97.50 78 ALA A O 1
ATOM 610 N N . ILE A 1 79 ? -3.317 -1.216 13.130 1.00 97.31 79 ILE A N 1
ATOM 611 C CA . ILE A 1 79 ? -3.930 -0.379 14.174 1.00 97.31 79 ILE A CA 1
ATOM 612 C C . ILE A 1 79 ? -4.024 -1.164 15.483 1.00 97.31 79 ILE A C 1
ATOM 614 O O . ILE A 1 79 ? -3.545 -0.699 16.518 1.00 97.31 79 ILE A O 1
ATOM 618 N N . LEU A 1 80 ? -4.594 -2.372 15.437 1.00 95.69 80 LEU A N 1
ATOM 619 C CA . LEU A 1 80 ? -4.769 -3.200 16.627 1.00 95.69 80 LEU A CA 1
ATOM 620 C C . LEU A 1 80 ? -3.421 -3.649 17.206 1.00 95.69 80 LEU A C 1
ATOM 622 O O . LEU A 1 80 ? -3.242 -3.615 18.424 1.00 95.69 80 LEU A O 1
ATOM 626 N N . CYS A 1 81 ? -2.463 -4.012 16.348 1.00 97.31 81 CYS A N 1
ATOM 627 C CA . CYS A 1 81 ? -1.117 -4.391 16.775 1.00 97.31 81 CYS A CA 1
ATOM 628 C C . CYS A 1 81 ? -0.412 -3.236 17.502 1.00 97.31 81 CYS A C 1
ATOM 630 O O . CYS A 1 81 ? 0.154 -3.442 18.576 1.00 97.31 81 CYS A O 1
ATOM 632 N N . TYR A 1 82 ? -0.492 -2.008 16.972 1.00 98.19 82 TYR A N 1
ATOM 633 C CA . TYR A 1 82 ? 0.112 -0.833 17.609 1.00 98.19 82 TYR A CA 1
ATOM 634 C C . TYR A 1 82 ? -0.545 -0.494 18.951 1.00 98.19 82 TYR A C 1
ATOM 636 O O . TYR A 1 82 ? 0.158 -0.291 19.941 1.00 98.19 82 TYR A O 1
ATOM 644 N N . MET A 1 83 ? -1.883 -0.465 19.006 1.00 97.31 83 MET A N 1
ATOM 645 C CA . MET A 1 83 ? -2.619 -0.201 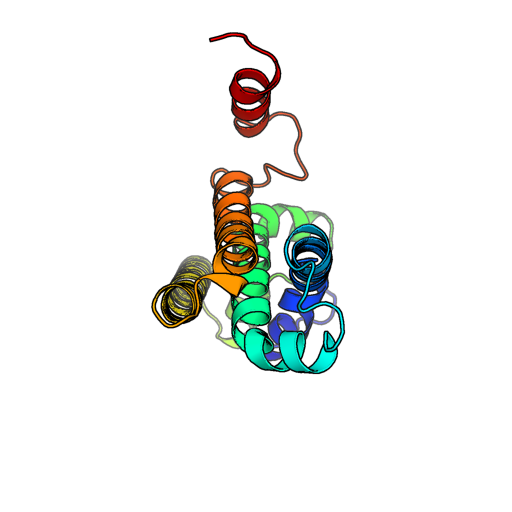20.250 1.00 97.31 83 MET A CA 1
ATOM 646 C C . MET A 1 83 ? -2.252 -1.216 21.335 1.00 97.31 83 MET A C 1
ATOM 648 O O . MET A 1 83 ? -1.975 -0.830 22.468 1.00 97.31 83 MET A O 1
ATOM 652 N N . ASN A 1 84 ? -2.200 -2.503 20.979 1.00 95.56 84 ASN A N 1
ATOM 653 C CA . ASN A 1 84 ? -1.859 -3.575 21.909 1.00 95.56 84 ASN A CA 1
ATOM 654 C C . ASN A 1 84 ? -0.404 -3.485 22.397 1.00 95.56 84 ASN A C 1
ATOM 656 O O . ASN A 1 84 ? -0.148 -3.645 23.586 1.00 95.56 84 ASN A O 1
ATOM 660 N N . GLN A 1 85 ? 0.545 -3.207 21.499 1.00 96.50 85 GLN A N 1
ATOM 661 C CA . GLN A 1 85 ? 1.964 -3.119 21.848 1.00 96.50 85 GLN A CA 1
ATOM 662 C C . GLN A 1 85 ? 2.288 -1.890 22.709 1.00 96.50 85 GLN A C 1
ATOM 664 O O . GLN A 1 85 ? 3.105 -1.981 23.623 1.00 96.50 85 GLN A O 1
ATOM 669 N N . MET A 1 86 ? 1.681 -0.742 22.402 1.00 96.38 86 MET A N 1
ATOM 670 C CA . MET A 1 86 ? 2.039 0.543 23.011 1.00 96.38 86 MET A CA 1
ATOM 671 C C . MET A 1 86 ? 1.083 0.985 24.123 1.00 96.38 86 MET A C 1
ATOM 673 O O . MET A 1 86 ? 1.343 1.999 24.767 1.00 96.38 86 MET A O 1
ATOM 677 N N . GLY A 1 87 ? -0.032 0.276 24.335 1.00 96.38 87 GLY A N 1
ATOM 678 C CA . GLY A 1 87 ? -1.112 0.732 25.216 1.00 96.38 87 GLY A CA 1
ATOM 679 C C . GLY A 1 87 ? -1.755 2.042 24.743 1.00 96.38 87 GLY A C 1
ATOM 680 O O . GLY A 1 87 ? -2.259 2.809 25.559 1.00 96.38 87 GLY A O 1
ATOM 681 N N . ALA A 1 88 ? -1.683 2.321 23.439 1.00 97.38 88 ALA A N 1
ATOM 682 C CA . ALA A 1 88 ? -2.086 3.587 22.837 1.00 97.38 88 ALA A CA 1
ATOM 683 C C . ALA A 1 88 ? -3.575 3.609 22.461 1.00 97.38 88 ALA A C 1
ATOM 685 O O . ALA A 1 88 ? -4.200 2.571 22.227 1.00 97.38 88 ALA A O 1
ATOM 686 N N . SER A 1 89 ? -4.133 4.812 22.345 1.00 97.88 89 SER A N 1
ATOM 687 C CA . SER A 1 89 ? -5.466 5.032 21.780 1.00 97.88 89 SER A CA 1
ATOM 688 C C . SER A 1 89 ? -5.514 4.722 20.276 1.00 97.88 89 SER A C 1
ATOM 690 O O . SER A 1 89 ? -4.490 4.702 19.587 1.00 97.88 89 SER A O 1
ATOM 692 N N . GLU A 1 90 ? -6.719 4.515 19.732 1.00 96.38 90 GLU A N 1
ATOM 693 C CA . GLU A 1 90 ? -6.895 4.321 18.284 1.00 96.38 90 GLU A CA 1
ATOM 694 C C . GLU A 1 90 ? -6.455 5.557 17.484 1.00 96.38 90 GLU A C 1
ATOM 696 O O . GLU A 1 90 ? -5.868 5.420 16.412 1.00 96.38 90 GLU A O 1
ATOM 701 N N . GLU A 1 91 ? -6.679 6.765 18.010 1.00 97.81 91 GLU A N 1
ATOM 702 C CA . GLU A 1 91 ? -6.245 8.011 17.368 1.00 97.81 91 GLU A CA 1
ATOM 703 C C . GLU A 1 91 ? -4.716 8.073 17.240 1.00 97.81 91 GLU A C 1
ATOM 705 O O . GLU A 1 91 ? -4.184 8.351 16.161 1.00 97.81 91 GLU A O 1
ATOM 710 N N . GLU A 1 92 ? -3.995 7.745 18.314 1.00 98.31 92 GLU A N 1
ATOM 711 C CA . GLU A 1 92 ? -2.532 7.671 18.303 1.00 98.31 92 GLU A CA 1
ATOM 712 C C . GLU A 1 92 ? -2.026 6.593 17.340 1.00 98.31 92 GLU A C 1
ATOM 714 O O . GLU A 1 92 ? -1.060 6.830 16.610 1.00 98.31 92 GLU A O 1
ATOM 719 N N . ALA A 1 93 ? -2.696 5.438 17.289 1.00 98.19 93 ALA A N 1
ATOM 720 C CA . ALA A 1 93 ? -2.372 4.367 16.355 1.00 98.19 93 ALA A CA 1
ATOM 721 C C . ALA A 1 93 ? -2.559 4.811 14.900 1.00 98.19 93 ALA A C 1
ATOM 723 O O . ALA A 1 93 ? -1.628 4.716 14.102 1.00 98.19 93 ALA A O 1
ATOM 724 N N . ARG A 1 94 ? -3.717 5.381 14.549 1.00 98.06 94 ARG A N 1
ATOM 725 C CA . ARG A 1 94 ? -3.984 5.904 13.199 1.00 98.06 94 ARG A CA 1
ATOM 726 C C . ARG A 1 94 ? -2.978 6.982 12.804 1.00 98.06 94 ARG A C 1
ATOM 728 O O . ARG A 1 94 ? -2.451 6.948 11.692 1.00 98.06 94 ARG A O 1
ATOM 735 N N . LYS A 1 95 ? -2.639 7.894 13.720 1.00 98.62 95 LYS A N 1
ATOM 736 C CA . LYS A 1 95 ? -1.604 8.916 13.501 1.00 98.62 95 LYS A CA 1
ATOM 737 C C . LYS A 1 95 ? -0.230 8.295 13.244 1.00 98.62 95 LYS A C 1
ATOM 739 O O . LYS A 1 95 ? 0.480 8.744 12.343 1.00 98.62 95 LYS A O 1
ATOM 744 N N . HIS A 1 96 ? 0.147 7.265 14.001 1.00 98.50 96 HIS A N 1
ATOM 745 C CA . HIS A 1 96 ? 1.385 6.525 13.768 1.00 98.50 96 HIS A CA 1
ATOM 746 C C . HIS A 1 96 ? 1.397 5.890 12.371 1.00 98.50 96 HIS A C 1
ATOM 748 O O . HIS A 1 96 ? 2.346 6.099 11.618 1.00 98.50 96 HIS A O 1
ATOM 754 N N . ILE A 1 97 ? 0.320 5.203 11.982 1.00 98.44 97 ILE A N 1
ATOM 755 C CA . ILE A 1 97 ? 0.201 4.570 10.663 1.00 98.44 97 ILE A CA 1
ATOM 756 C C . ILE A 1 97 ? 0.269 5.599 9.523 1.00 98.44 97 ILE A C 1
ATOM 758 O O . ILE A 1 97 ? 1.002 5.384 8.557 1.00 98.44 97 ILE A O 1
ATOM 762 N N . HIS A 1 98 ? -0.389 6.756 9.648 1.00 98.56 98 HIS A N 1
ATOM 763 C CA . HIS A 1 98 ? -0.252 7.846 8.675 1.00 98.56 98 HIS A CA 1
ATOM 764 C C . HIS A 1 98 ? 1.191 8.356 8.555 1.00 98.56 98 HIS A C 1
ATOM 766 O O . HIS A 1 98 ? 1.676 8.585 7.447 1.00 98.56 98 HIS A O 1
ATOM 772 N N . ASN A 1 99 ? 1.910 8.498 9.671 1.00 98.62 99 ASN A N 1
ATOM 773 C CA . ASN A 1 99 ? 3.323 8.881 9.639 1.00 98.62 99 ASN A CA 1
ATOM 774 C C . ASN A 1 99 ? 4.194 7.817 8.958 1.00 98.62 99 ASN A C 1
ATOM 776 O O . ASN A 1 99 ? 5.101 8.168 8.201 1.00 98.62 99 ASN A O 1
ATOM 780 N N . THR A 1 100 ? 3.902 6.535 9.174 1.00 98.62 100 THR A N 1
ATOM 781 C CA . THR A 1 100 ? 4.585 5.425 8.499 1.00 98.62 100 THR A CA 1
ATOM 782 C C . THR A 1 100 ? 4.343 5.458 6.988 1.00 98.62 100 THR A C 1
ATOM 784 O O . THR A 1 100 ? 5.306 5.377 6.227 1.00 98.62 100 THR A O 1
ATOM 787 N N . ILE A 1 101 ? 3.104 5.699 6.541 1.00 98.75 101 ILE A N 1
ATOM 788 C CA . ILE A 1 101 ? 2.778 5.918 5.119 1.00 98.75 101 ILE A CA 1
ATOM 789 C C . ILE A 1 101 ? 3.567 7.106 4.548 1.00 98.75 101 ILE A C 1
ATOM 791 O O . ILE A 1 101 ? 4.164 6.999 3.478 1.00 98.75 101 ILE A O 1
ATOM 795 N N . ASN A 1 102 ? 3.618 8.233 5.264 1.00 98.62 102 ASN A N 1
ATOM 796 C CA . ASN A 1 102 ? 4.359 9.418 4.822 1.00 98.62 102 ASN A CA 1
ATOM 797 C C . ASN A 1 102 ? 5.863 9.140 4.676 1.00 98.62 102 ASN A C 1
ATOM 799 O O . ASN A 1 102 ? 6.504 9.640 3.752 1.00 98.62 102 ASN A O 1
ATOM 803 N N . ASN A 1 103 ? 6.441 8.343 5.575 1.00 98.62 103 ASN A N 1
ATOM 804 C CA . ASN A 1 103 ? 7.844 7.950 5.486 1.00 98.62 103 ASN A CA 1
ATOM 805 C C . ASN A 1 103 ? 8.097 6.979 4.324 1.00 98.62 103 ASN A C 1
ATOM 807 O O . ASN A 1 103 ? 9.091 7.150 3.618 1.00 98.62 103 ASN A O 1
ATOM 811 N N . ALA A 1 104 ? 7.183 6.040 4.066 1.00 98.62 104 ALA A N 1
ATOM 812 C CA . ALA A 1 104 ? 7.254 5.169 2.896 1.00 98.62 104 ALA A CA 1
ATOM 813 C C . ALA A 1 104 ? 7.205 5.975 1.587 1.00 98.62 104 ALA A C 1
ATOM 815 O O . ALA A 1 104 ? 8.017 5.762 0.691 1.00 98.62 104 ALA A O 1
ATOM 816 N N . TRP A 1 105 ? 6.346 6.996 1.507 1.00 98.44 105 TRP A N 1
ATOM 817 C CA . TRP A 1 105 ? 6.300 7.910 0.361 1.00 98.44 105 TRP A CA 1
ATOM 81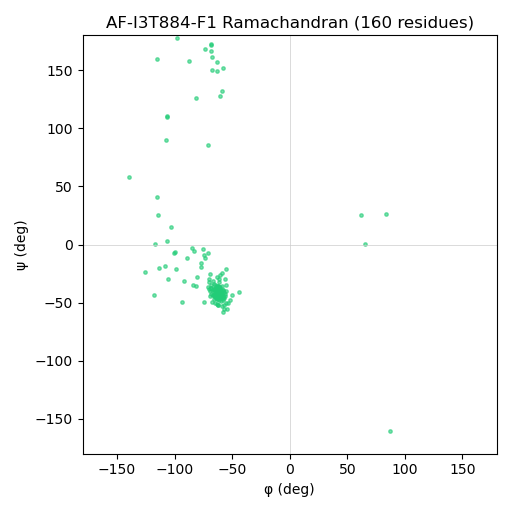8 C C . TRP A 1 105 ? 7.607 8.671 0.126 1.00 98.44 105 TRP A C 1
ATOM 820 O O . TRP A 1 105 ? 8.000 8.863 -1.024 1.00 98.44 105 TRP A O 1
ATOM 830 N N . LYS A 1 106 ? 8.325 9.072 1.184 1.00 98.06 106 LYS A N 1
ATOM 831 C CA . LYS A 1 106 ? 9.656 9.688 1.031 1.00 98.06 106 LYS A CA 1
ATOM 832 C C . LYS A 1 106 ? 10.652 8.725 0.381 1.00 98.06 106 LYS A C 1
ATOM 834 O O . LYS A 1 106 ? 11.434 9.163 -0.459 1.00 98.06 106 LYS A O 1
ATOM 839 N N . ARG A 1 107 ? 10.608 7.433 0.738 1.00 97.44 107 ARG A N 1
ATOM 840 C CA . ARG A 1 107 ? 11.436 6.386 0.113 1.00 97.44 107 ARG A CA 1
ATOM 841 C C . ARG A 1 107 ? 11.060 6.198 -1.356 1.00 97.44 107 ARG A C 1
ATOM 843 O O . ARG A 1 107 ? 11.935 6.308 -2.204 1.00 97.44 107 ARG A O 1
ATOM 850 N N . ILE A 1 108 ? 9.766 6.026 -1.654 1.00 97.06 108 ILE A N 1
ATOM 851 C CA . ILE A 1 108 ? 9.240 5.879 -3.027 1.00 97.06 108 ILE A CA 1
ATOM 852 C C . ILE A 1 108 ? 9.698 7.047 -3.908 1.00 97.06 108 ILE A C 1
ATOM 854 O O . ILE A 1 108 ? 10.272 6.837 -4.972 1.00 97.06 108 ILE A O 1
ATOM 858 N N . ASN A 1 109 ? 9.515 8.283 -3.441 1.00 95.31 109 ASN A N 1
ATOM 859 C CA . ASN A 1 109 ? 9.912 9.470 -4.196 1.00 95.31 109 ASN A CA 1
ATOM 860 C C . ASN A 1 109 ? 11.430 9.531 -4.428 1.00 95.31 109 ASN A C 1
ATOM 862 O O . ASN A 1 109 ? 11.857 9.955 -5.497 1.00 95.31 109 ASN A O 1
ATOM 866 N N . GLY A 1 110 ? 12.244 9.085 -3.466 1.00 94.06 110 GLY A N 1
ATOM 867 C CA . GLY A 1 110 ? 13.698 9.001 -3.627 1.00 94.06 110 GLY A CA 1
ATOM 868 C C . GLY A 1 110 ? 14.123 8.126 -4.812 1.00 94.06 110 GLY A C 1
ATOM 869 O O . GLY A 1 110 ? 15.022 8.514 -5.558 1.00 94.06 110 GLY A O 1
ATOM 870 N N . HIS A 1 111 ? 13.432 7.006 -5.041 1.00 89.88 111 HIS A N 1
ATOM 871 C CA . HIS A 1 111 ? 13.652 6.157 -6.219 1.00 89.88 111 HIS A CA 1
ATOM 872 C C . HIS A 1 111 ? 13.212 6.844 -7.516 1.00 89.88 111 HIS A C 1
ATOM 874 O O . HIS A 1 111 ? 13.902 6.751 -8.519 1.00 89.88 111 HIS A O 1
ATOM 880 N N . CYS A 1 112 ? 12.118 7.607 -7.516 1.00 82.62 112 CYS A N 1
ATOM 881 C CA . CYS A 1 112 ? 11.654 8.289 -8.732 1.00 82.62 112 CYS A CA 1
ATOM 882 C C . CYS A 1 112 ? 12.567 9.442 -9.197 1.00 82.62 112 CYS A C 1
ATOM 884 O O . CYS A 1 112 ? 12.565 9.770 -10.378 1.00 82.62 112 CYS A O 1
ATOM 886 N N . PHE A 1 113 ? 13.334 10.075 -8.301 1.00 80.56 113 PHE A N 1
ATOM 887 C CA . PHE A 1 113 ? 14.186 11.225 -8.653 1.00 80.56 113 PHE A CA 1
ATOM 888 C C . PHE A 1 113 ? 15.604 10.864 -9.109 1.00 80.56 113 PHE A C 1
ATOM 890 O O . PHE A 1 113 ? 16.331 11.745 -9.563 1.00 80.56 113 PHE A O 1
ATOM 897 N N . THR A 1 114 ? 16.030 9.614 -8.939 1.00 72.81 114 THR A N 1
ATOM 898 C CA . THR A 1 114 ? 17.455 9.246 -9.006 1.00 72.81 114 THR A CA 1
ATOM 899 C C . THR A 1 114 ? 17.809 8.288 -10.139 1.00 72.81 114 THR A C 1
ATOM 901 O O . THR A 1 114 ? 18.978 7.930 -10.262 1.00 72.81 114 THR A O 1
ATOM 904 N N . GLN A 1 115 ? 16.839 7.875 -10.957 1.00 75.75 115 GLN A N 1
ATOM 905 C CA . GLN A 1 115 ? 16.984 6.693 -11.808 1.00 75.75 115 GLN A CA 1
ATOM 906 C C . GLN A 1 115 ? 16.958 6.987 -13.308 1.00 75.75 115 GLN A C 1
ATOM 908 O O . GLN A 1 115 ? 16.496 8.033 -13.764 1.00 75.75 115 GLN A O 1
ATOM 913 N N . ASP A 1 116 ? 17.500 6.026 -14.053 1.00 77.62 116 ASP A N 1
ATOM 914 C CA . ASP A 1 116 ? 17.618 6.035 -15.507 1.00 77.62 116 ASP A CA 1
ATOM 915 C C . ASP A 1 116 ? 16.237 6.038 -16.195 1.00 77.62 116 ASP A C 1
ATOM 917 O O . ASP A 1 116 ? 15.263 5.474 -15.692 1.00 77.62 116 ASP A O 1
ATOM 921 N N . ALA A 1 117 ? 16.151 6.647 -17.378 1.00 83.12 117 ALA A N 1
ATOM 922 C CA . ALA A 1 117 ? 14.927 6.680 -18.176 1.00 83.12 117 ALA A CA 1
ATOM 923 C C . ALA A 1 117 ? 14.431 5.277 -18.578 1.00 83.12 117 ALA A C 1
ATOM 925 O O . ALA A 1 117 ? 13.235 5.081 -18.775 1.00 83.12 117 ALA A O 1
ATOM 926 N N . SER A 1 118 ? 15.329 4.294 -18.670 1.00 85.06 118 SER A N 1
ATOM 927 C CA . SER A 1 118 ? 15.010 2.902 -19.015 1.00 85.06 118 SER A CA 1
ATOM 928 C C . SER A 1 118 ? 14.103 2.197 -18.000 1.00 85.06 118 SER A C 1
ATOM 930 O O . SER A 1 118 ? 13.341 1.314 -18.388 1.00 85.06 118 SER A O 1
ATOM 932 N N . VAL A 1 119 ? 14.128 2.594 -16.723 1.00 89.25 119 VAL A N 1
ATOM 933 C CA . VAL A 1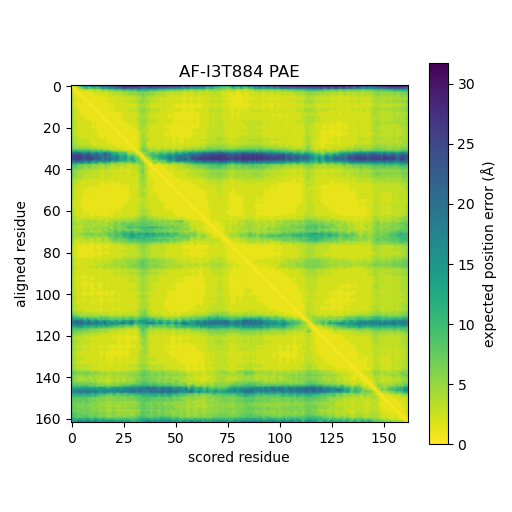 119 ? 13.295 1.990 -15.663 1.00 89.25 119 VAL A CA 1
ATOM 934 C C . VAL A 1 119 ? 12.040 2.799 -15.337 1.00 89.25 119 VAL A C 1
ATOM 936 O O . VAL A 1 119 ? 11.186 2.342 -14.574 1.00 89.25 119 VAL A O 1
ATOM 939 N N . GLU A 1 120 ? 11.904 3.991 -15.922 1.00 91.25 120 GLU A N 1
ATOM 940 C CA . GLU A 1 120 ? 10.798 4.918 -15.672 1.00 91.25 120 GLU A CA 1
ATOM 941 C C . GLU A 1 120 ? 9.413 4.258 -15.794 1.00 91.25 120 GLU A C 1
ATOM 943 O O . GLU A 1 120 ? 8.614 4.438 -14.868 1.00 91.25 120 GLU A O 1
ATOM 948 N N . PRO A 1 121 ? 9.132 3.404 -16.803 1.00 92.50 121 PRO A N 1
ATOM 949 C CA . PRO A 1 121 ? 7.825 2.762 -16.915 1.00 92.50 121 PRO A CA 1
ATOM 950 C C . PRO A 1 121 ? 7.452 1.916 -15.689 1.00 92.50 121 PRO A C 1
ATOM 952 O O . PRO A 1 121 ? 6.313 1.964 -15.218 1.00 92.50 121 PRO A O 1
ATOM 955 N N . PHE A 1 122 ? 8.414 1.179 -15.125 1.00 93.56 122 PHE A N 1
ATOM 956 C CA . PHE A 1 122 ? 8.207 0.381 -13.915 1.00 93.56 122 PHE A CA 1
ATOM 957 C C . PHE A 1 122 ? 8.014 1.275 -12.688 1.00 93.56 122 PHE A C 1
ATOM 959 O O . PHE A 1 122 ? 7.096 1.052 -11.898 1.00 93.56 122 PHE A O 1
ATOM 966 N N . LEU A 1 123 ? 8.840 2.317 -12.539 1.00 94.50 123 LEU A N 1
ATOM 967 C CA . LEU A 1 123 ? 8.749 3.253 -11.415 1.00 94.50 123 LEU A CA 1
ATOM 968 C C . LEU A 1 123 ? 7.406 3.989 -11.395 1.00 94.50 123 LEU A C 1
ATOM 970 O O . LEU A 1 123 ? 6.796 4.142 -10.333 1.00 94.50 123 LEU A O 1
ATOM 974 N N . THR A 1 124 ? 6.911 4.391 -12.564 1.00 94.81 124 THR A N 1
ATOM 975 C CA . THR A 1 124 ? 5.605 5.036 -12.712 1.00 94.81 124 THR A CA 1
ATOM 976 C C . THR A 1 124 ? 4.471 4.093 -12.323 1.00 94.81 124 THR A C 1
ATOM 978 O O . THR A 1 124 ? 3.576 4.492 -11.571 1.00 94.81 124 THR A O 1
ATOM 981 N N . GLN A 1 125 ? 4.518 2.824 -12.737 1.00 95.81 125 GLN A N 1
ATOM 982 C CA . GLN A 1 125 ? 3.530 1.834 -12.298 1.00 95.81 125 GLN A CA 1
ATOM 983 C C . GLN A 1 125 ? 3.601 1.567 -10.792 1.00 95.81 125 GLN A C 1
ATOM 985 O O . GLN A 1 125 ? 2.565 1.534 -10.127 1.00 95.81 125 GLN A O 1
ATOM 990 N N . ALA A 1 126 ? 4.803 1.462 -10.224 1.00 96.75 126 ALA A N 1
ATOM 991 C CA . ALA A 1 126 ? 4.987 1.263 -8.792 1.00 96.75 126 ALA A CA 1
ATOM 992 C C . ALA A 1 126 ? 4.404 2.425 -7.972 1.00 96.75 126 ALA A C 1
ATOM 994 O O . ALA A 1 126 ? 3.664 2.221 -7.005 1.00 96.75 126 ALA A O 1
ATOM 995 N N . GLN A 1 127 ? 4.664 3.658 -8.407 1.00 97.19 127 GLN A N 1
ATOM 996 C CA . GLN A 1 127 ? 4.095 4.855 -7.800 1.00 97.19 127 GLN A CA 1
ATOM 997 C C . GLN A 1 127 ? 2.565 4.886 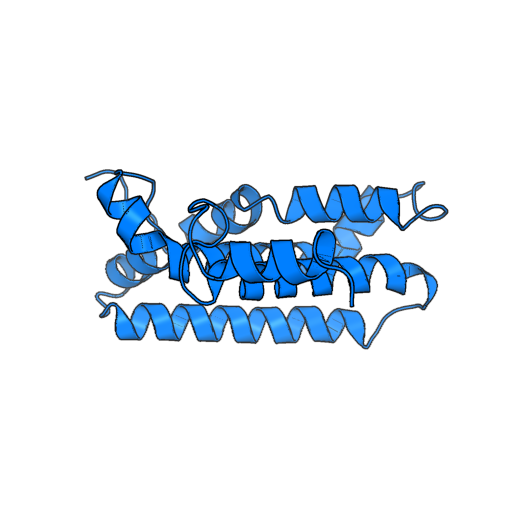-7.924 1.00 97.19 127 GLN A C 1
ATOM 999 O O . GLN A 1 127 ? 1.861 5.220 -6.966 1.00 97.19 127 GLN A O 1
ATOM 1004 N N . ASN A 1 128 ? 2.033 4.528 -9.092 1.00 97.75 128 ASN A N 1
ATOM 1005 C CA . ASN A 1 128 ? 0.595 4.514 -9.334 1.00 97.75 128 ASN A CA 1
ATOM 1006 C C . ASN A 1 128 ? -0.119 3.420 -8.536 1.00 97.75 128 ASN A C 1
ATOM 1008 O O . ASN A 1 128 ? -1.206 3.683 -8.030 1.00 97.75 128 ASN A O 1
ATOM 1012 N N . ALA A 1 129 ? 0.498 2.258 -8.314 1.00 98.12 129 ALA A N 1
ATOM 1013 C CA . ALA A 1 129 ? -0.052 1.221 -7.441 1.00 98.12 129 ALA A CA 1
ATOM 1014 C C . ALA A 1 129 ? -0.284 1.749 -6.012 1.00 98.12 129 ALA A C 1
ATOM 1016 O O . ALA A 1 129 ? -1.366 1.573 -5.446 1.00 98.12 129 ALA A O 1
ATOM 1017 N N . ALA A 1 130 ? 0.681 2.493 -5.458 1.00 98.19 130 ALA A N 1
ATOM 1018 C CA . ALA A 1 130 ? 0.514 3.154 -4.164 1.00 98.19 130 ALA A CA 1
ATOM 1019 C C . ALA A 1 130 ? -0.619 4.204 -4.185 1.00 98.19 130 ALA A C 1
ATOM 1021 O O . ALA A 1 130 ? -1.413 4.276 -3.246 1.00 98.19 130 ALA A O 1
ATOM 1022 N N . ARG A 1 131 ? -0.747 5.002 -5.257 1.00 98.00 131 ARG A N 1
ATOM 1023 C CA . ARG A 1 131 ? -1.840 5.991 -5.414 1.00 98.00 131 ARG A CA 1
ATOM 1024 C C . ARG A 1 131 ? -3.221 5.345 -5.534 1.00 98.00 131 ARG A C 1
ATOM 1026 O O . ARG A 1 131 ? -4.193 5.863 -4.980 1.00 98.00 131 ARG A O 1
ATOM 1033 N N . VAL A 1 132 ? -3.317 4.220 -6.237 1.00 96.19 132 VAL A N 1
ATOM 1034 C CA . VAL A 1 132 ? -4.561 3.454 -6.366 1.00 96.19 132 VAL A CA 1
ATOM 1035 C C . VAL A 1 132 ? -5.012 2.960 -4.997 1.00 96.19 132 VAL A C 1
ATOM 1037 O O . VAL A 1 132 ? -6.186 3.109 -4.678 1.00 96.19 132 VAL A O 1
ATOM 1040 N N . ALA A 1 133 ? -4.102 2.480 -4.143 1.00 97.19 133 ALA A N 1
ATOM 1041 C CA . ALA A 1 133 ? -4.460 2.095 -2.778 1.00 97.19 133 ALA A CA 1
ATOM 1042 C C . ALA A 1 133 ? -5.063 3.260 -1.979 1.00 97.19 133 ALA A C 1
ATOM 1044 O O . ALA A 1 133 ? -6.104 3.091 -1.350 1.00 97.19 133 ALA A O 1
ATOM 1045 N N . HIS A 1 134 ? -4.477 4.461 -2.059 1.00 96.38 134 HIS A N 1
ATOM 1046 C CA . HIS A 1 134 ? -5.087 5.656 -1.459 1.00 96.38 134 HIS A CA 1
ATOM 1047 C C . HIS A 1 134 ? -6.497 5.899 -1.993 1.00 96.38 134 HIS A C 1
ATOM 1049 O O . HIS A 1 134 ? -7.409 6.125 -1.210 1.00 96.38 134 HIS A O 1
ATOM 1055 N N . THR A 1 135 ? -6.694 5.803 -3.308 1.00 93.19 135 THR A N 1
ATOM 1056 C CA . THR A 1 135 ? -7.998 6.050 -3.945 1.00 93.19 135 THR A CA 1
ATOM 1057 C C . THR A 1 135 ? -9.052 5.027 -3.516 1.00 93.19 135 THR A C 1
ATOM 1059 O O . THR A 1 135 ? -10.170 5.402 -3.169 1.00 93.19 135 THR A O 1
ATOM 1062 N N . LEU A 1 136 ? -8.692 3.742 -3.499 1.00 93.12 136 LEU A N 1
ATOM 1063 C CA . LEU A 1 136 ? -9.586 2.653 -3.104 1.00 93.12 136 LEU A CA 1
ATOM 1064 C C . LEU A 1 136 ? -10.000 2.753 -1.634 1.00 93.12 136 LEU A C 1
ATOM 1066 O O . LEU A 1 136 ? -11.140 2.437 -1.306 1.00 93.12 136 LEU A O 1
ATOM 1070 N N . TYR A 1 137 ? -9.090 3.195 -0.764 1.00 94.19 137 TYR A N 1
ATOM 1071 C CA . TYR A 1 137 ? -9.285 3.168 0.685 1.00 94.19 137 TYR A CA 1
ATOM 1072 C C . TYR A 1 137 ? -9.564 4.540 1.320 1.00 94.19 137 TYR A C 1
ATOM 1074 O O . TYR A 1 137 ? -9.723 4.630 2.537 1.00 94.19 137 TYR A O 1
ATOM 1082 N N . LEU A 1 138 ? -9.670 5.611 0.522 1.00 90.44 138 LEU A N 1
ATOM 1083 C CA . LEU A 1 138 ? -9.859 6.984 1.012 1.00 90.44 138 LEU A CA 1
ATOM 1084 C C . LEU A 1 138 ? -11.100 7.128 1.905 1.00 90.44 138 LEU A C 1
ATOM 1086 O O . LEU A 1 138 ? -11.039 7.752 2.960 1.00 90.44 138 LEU A O 1
ATOM 1090 N N . ASN A 1 139 ? -12.216 6.529 1.481 1.00 88.31 139 ASN A N 1
ATOM 1091 C CA . ASN A 1 139 ? -13.522 6.636 2.138 1.00 88.31 139 ASN A CA 1
ATOM 1092 C C . ASN A 1 139 ? -13.991 5.274 2.683 1.00 88.31 139 ASN A C 1
ATOM 1094 O O . ASN A 1 139 ? -15.163 4.900 2.566 1.00 88.31 139 ASN A O 1
ATOM 1098 N N . GLY A 1 140 ? -13.061 4.514 3.267 1.00 90.00 140 GLY A N 1
ATOM 1099 C CA . GLY A 1 140 ? -13.273 3.150 3.760 1.00 90.00 140 GLY A CA 1
ATOM 1100 C C . GLY A 1 140 ? -13.053 2.090 2.680 1.00 90.00 140 GLY A C 1
ATOM 1101 O O . GLY A 1 140 ? -12.371 2.347 1.698 1.00 90.00 140 GLY A O 1
ATOM 1102 N N . ASP A 1 141 ? -13.587 0.883 2.875 1.00 90.75 141 ASP A N 1
ATOM 1103 C CA . ASP A 1 141 ? -13.303 -0.268 2.004 1.00 90.75 141 ASP A CA 1
ATOM 1104 C C . ASP A 1 141 ? -13.946 -0.148 0.610 1.00 90.75 141 ASP A C 1
ATOM 1106 O O . ASP A 1 141 ? -15.050 -0.640 0.379 1.00 90.75 141 ASP A O 1
ATOM 1110 N N . GLY A 1 142 ? -13.275 0.527 -0.325 1.00 90.62 142 GLY A N 1
ATOM 1111 C CA . GLY A 1 142 ? -13.715 0.635 -1.717 1.00 90.62 142 GLY A CA 1
ATOM 1112 C C . GLY A 1 142 ? -13.335 -0.558 -2.598 1.00 90.62 142 GLY A C 1
ATOM 1113 O O . GLY A 1 142 ? -13.746 -0.609 -3.754 1.00 90.62 142 GLY A O 1
ATOM 1114 N N . PHE A 1 143 ? -12.565 -1.521 -2.088 1.00 88.56 143 PHE A N 1
ATOM 1115 C CA . PHE A 1 143 ? -12.210 -2.719 -2.850 1.00 88.56 143 PHE A CA 1
ATOM 1116 C C . PHE A 1 143 ? -13.181 -3.871 -2.565 1.00 88.56 143 PHE A C 1
ATOM 1118 O O . PHE A 1 143 ? -13.721 -4.476 -3.490 1.00 88.56 143 PHE A O 1
ATOM 1125 N N . GLY A 1 144 ? -13.439 -4.154 -1.287 1.00 86.12 144 GLY A N 1
ATOM 1126 C CA . GLY A 1 144 ? -14.329 -5.228 -0.853 1.00 86.12 144 GLY A CA 1
ATOM 1127 C C . GLY A 1 144 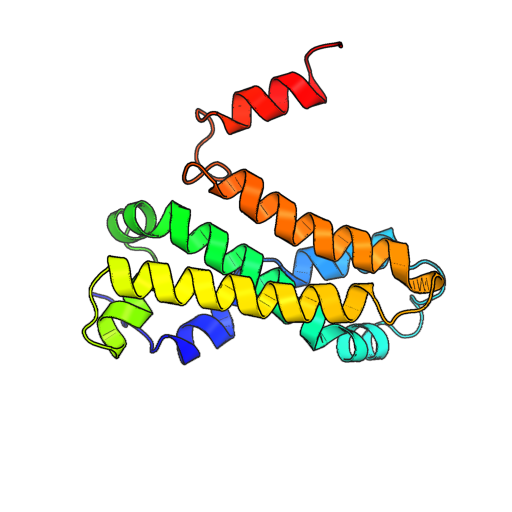? -15.815 -4.866 -0.899 1.00 86.12 144 GLY A C 1
ATOM 1128 O O . GLY A 1 144 ? -16.650 -5.753 -1.085 1.00 86.12 144 GLY A O 1
ATOM 1129 N N . ILE A 1 145 ? -16.176 -3.581 -0.758 1.00 84.81 145 ILE A N 1
ATOM 1130 C CA . ILE A 1 145 ? -17.578 -3.132 -0.714 1.00 84.81 145 ILE A CA 1
ATOM 1131 C C . ILE A 1 145 ? -17.960 -2.427 -2.018 1.00 84.81 145 ILE A C 1
ATOM 1133 O O . ILE A 1 145 ? -17.555 -1.301 -2.296 1.00 84.81 145 ILE A O 1
ATOM 1137 N N . GLN A 1 146 ? -18.829 -3.079 -2.789 1.00 70.25 146 GLN A N 1
ATOM 1138 C CA . GLN A 1 146 ? -19.172 -2.682 -4.158 1.00 70.25 146 GLN A CA 1
ATOM 1139 C C . GLN A 1 146 ? -20.090 -1.456 -4.283 1.00 70.25 146 GLN A C 1
ATOM 1141 O O . GLN A 1 146 ? -20.295 -0.988 -5.397 1.00 70.25 146 GLN A O 1
ATOM 1146 N N . ASP A 1 147 ? -20.666 -0.932 -3.198 1.00 71.06 147 ASP A N 1
ATOM 1147 C CA . ASP A 1 147 ? -21.713 0.106 -3.273 1.00 71.06 147 ASP A CA 1
ATOM 1148 C C . ASP A 1 147 ? -21.304 1.469 -2.692 1.00 71.06 147 ASP A C 1
ATOM 1150 O O . ASP A 1 147 ? -22.136 2.260 -2.255 1.00 71.06 147 ASP A O 1
ATOM 1154 N N . ARG A 1 148 ? -19.996 1.753 -2.673 1.00 73.38 148 ARG A N 1
ATOM 1155 C CA . ARG A 1 148 ? -19.440 3.041 -2.222 1.00 73.38 148 ARG A CA 1
ATOM 1156 C C . ARG A 1 148 ? -19.133 3.987 -3.387 1.00 73.38 148 ARG A C 1
ATOM 1158 O O . ARG A 1 148 ? -19.255 3.631 -4.557 1.00 73.38 148 ARG A O 1
ATOM 1165 N N . ASP A 1 149 ? -18.675 5.197 -3.066 1.00 81.62 149 ASP A N 1
ATOM 1166 C CA . ASP A 1 149 ? -18.334 6.257 -4.032 1.00 81.62 149 ASP A CA 1
ATOM 1167 C C . ASP A 1 149 ? -17.310 5.845 -5.104 1.00 81.62 149 ASP A C 1
ATOM 1169 O O . ASP A 1 149 ? -17.275 6.432 -6.188 1.00 81.62 149 ASP A O 1
ATOM 1173 N N . ILE A 1 150 ? -16.519 4.803 -4.841 1.00 86.06 150 ILE A N 1
ATOM 1174 C CA . ILE A 1 150 ? -15.598 4.212 -5.814 1.00 86.06 150 ILE A CA 1
ATOM 1175 C C . ILE A 1 150 ? -16.326 3.628 -7.032 1.00 86.06 150 ILE A C 1
ATOM 1177 O O . ILE A 1 150 ? -15.849 3.773 -8.152 1.00 86.06 150 ILE A O 1
ATOM 1181 N N . LYS A 1 151 ? -17.523 3.049 -6.857 1.00 86.25 151 LYS A N 1
ATOM 1182 C CA . LYS A 1 151 ? -18.333 2.527 -7.966 1.00 86.25 151 LYS A CA 1
ATOM 1183 C C . LYS A 1 151 ? -18.749 3.648 -8.907 1.00 86.25 151 LYS A C 1
ATOM 1185 O O . LYS A 1 151 ? -18.670 3.479 -10.117 1.00 86.25 151 LYS A O 1
ATOM 1190 N N . LYS A 1 152 ? -19.128 4.809 -8.362 1.00 88.00 152 LYS A N 1
ATOM 1191 C CA . LYS A 1 152 ? -19.445 5.998 -9.167 1.00 88.00 152 LYS A CA 1
ATOM 1192 C C . LYS A 1 152 ? -18.220 6.475 -9.950 1.00 88.00 152 LYS A C 1
ATOM 1194 O O . LYS A 1 152 ? -18.342 6.739 -11.137 1.00 88.00 152 LYS A O 1
ATOM 1199 N N . HIS A 1 153 ? -17.044 6.514 -9.316 1.00 87.50 153 HIS A N 1
ATOM 1200 C CA . HIS A 1 153 ? -15.793 6.857 -10.004 1.00 87.50 153 HIS A CA 1
ATOM 1201 C C . HIS A 1 153 ? -15.465 5.880 -11.140 1.00 87.50 153 HIS A C 1
ATOM 1203 O O . HIS A 1 153 ? -15.114 6.315 -12.230 1.00 87.50 153 HIS A O 1
ATOM 1209 N N . ILE A 1 154 ? -15.608 4.572 -10.909 1.00 88.88 154 ILE A N 1
ATOM 1210 C CA . ILE A 1 154 ? -15.344 3.543 -11.924 1.00 88.88 154 ILE A CA 1
ATOM 1211 C C . ILE A 1 154 ? -16.314 3.678 -13.103 1.00 88.88 154 ILE A C 1
ATOM 1213 O O . ILE A 1 154 ? -15.879 3.634 -14.252 1.00 88.88 154 ILE A O 1
ATOM 1217 N N . LEU A 1 155 ? -17.612 3.858 -12.833 1.00 91.50 155 LEU A N 1
ATOM 1218 C CA . LEU A 1 155 ? -18.621 4.045 -13.880 1.00 91.50 155 LEU A CA 1
ATOM 1219 C C . LEU A 1 155 ? -18.332 5.299 -14.709 1.00 91.50 155 LEU A C 1
ATOM 1221 O O . LEU A 1 155 ? -18.289 5.215 -15.933 1.00 91.50 155 LEU A O 1
ATOM 1225 N N . SER A 1 156 ? -18.047 6.419 -14.044 1.00 93.00 156 SER A N 1
ATOM 1226 C CA . SER A 1 156 ? -17.713 7.678 -14.710 1.00 93.00 156 SER A CA 1
ATOM 1227 C C . SER A 1 156 ? -16.443 7.578 -15.565 1.00 93.00 156 SER A C 1
ATOM 1229 O O . SER A 1 156 ? -16.383 8.168 -16.636 1.00 93.00 156 SER A O 1
ATOM 1231 N N . LEU A 1 157 ? -15.435 6.813 -15.129 1.00 92.31 157 LEU A N 1
ATOM 1232 C CA . LEU A 1 157 ? -14.159 6.698 -15.841 1.00 92.31 157 LEU A CA 1
ATOM 1233 C C . LEU A 1 157 ? -14.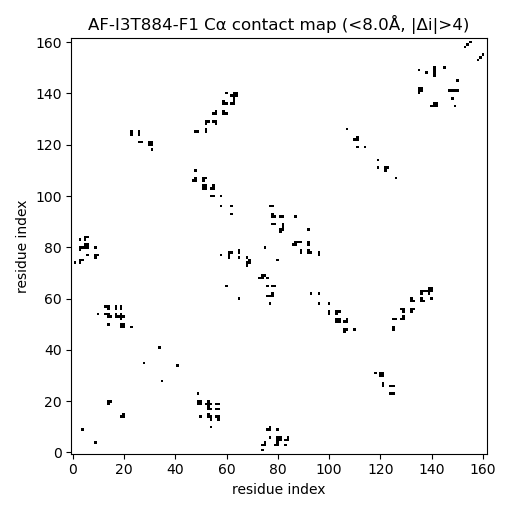187 5.699 -17.010 1.00 92.31 157 LEU A C 1
ATOM 1235 O O . LEU A 1 157 ? -13.483 5.905 -17.996 1.00 92.31 157 LEU A O 1
ATOM 1239 N N . LEU A 1 158 ? -14.922 4.588 -16.880 1.00 94.31 158 LEU A N 1
ATOM 1240 C CA . LEU A 1 158 ? -14.831 3.450 -17.810 1.00 94.31 158 LEU A CA 1
ATOM 1241 C C . LEU A 1 158 ? -16.093 3.203 -18.642 1.00 94.31 158 LEU A C 1
ATOM 1243 O O . LEU A 1 158 ? -16.014 2.500 -19.649 1.00 94.31 158 LEU A O 1
ATOM 1247 N N . VAL A 1 159 ? -17.253 3.701 -18.207 1.00 94.75 159 VAL A N 1
ATOM 1248 C CA . VAL A 1 159 ? -18.557 3.369 -18.809 1.00 94.75 159 VAL A CA 1
ATOM 1249 C C . VAL A 1 159 ? -19.239 4.601 -19.389 1.00 94.75 159 VAL A C 1
ATOM 1251 O O . VAL A 1 159 ? -19.793 4.533 -20.486 1.00 94.75 159 VAL A O 1
ATOM 1254 N N . GLU A 1 160 ? -19.221 5.717 -18.665 1.00 95.06 160 GLU A N 1
ATOM 1255 C CA . GLU A 1 160 ? -19.877 6.949 -19.090 1.00 95.06 160 GLU A CA 1
ATOM 1256 C C . GLU A 1 160 ? -18.984 7.711 -20.086 1.00 95.06 160 GLU A C 1
ATOM 1258 O O . GLU A 1 160 ? -17.813 7.960 -19.796 1.00 95.06 160 GLU A O 1
ATOM 1263 N N . PRO A 1 161 ? -19.492 8.067 -21.280 1.00 91.81 161 PRO A N 1
ATOM 1264 C CA . PRO A 1 161 ? -18.746 8.905 -22.210 1.00 91.81 161 PRO A CA 1
ATOM 1265 C C . PRO A 1 161 ? -18.581 10.326 -21.652 1.00 91.81 161 PRO A C 1
ATOM 1267 O O . PRO A 1 161 ? -19.447 10.814 -20.923 1.00 91.81 161 PRO A O 1
ATOM 1270 N N . LEU A 1 162 ? -17.474 10.973 -22.032 1.00 84.81 162 LEU A N 1
ATOM 1271 C CA . LEU A 1 162 ? -17.163 12.369 -21.700 1.00 84.81 162 LEU A CA 1
ATOM 1272 C C . LEU A 1 162 ? -18.143 13.363 -22.337 1.00 84.81 162 LEU A C 1
ATOM 1274 O O . LEU A 1 162 ? -18.510 13.157 -23.519 1.00 84.81 162 LEU A O 1
#

Sequence (162 aa):
MGYIPSLQEYLSNAWISSSGPVILLHSYFATMHEVADDIDNFLHTYEDLIYNVSLVIRLCNDLATSVAEKERGDAASAILCYMNQMGASEEEARKHIHNTINNAWKRINGHCFTQDASVEPFLTQAQNAARVAHTLYLNGDGFGIQDRDIKKHILSLLVEPL

Nearest PDB structures (foldseek):
  2onh-assembly1_B  TM=8.943E-01  e=5.979E-07  Mentha spicata
  3n0g-assembly2_B  TM=8.643E-01  e=6.587E-07  Populus tremula x Populus alba
  3n0f-assembly2_B  TM=8.771E-01  e=8.390E-07  Populus tremula x Populus alba
  5c05-assembly1_B  TM=7.906E-01  e=4.348E-06  Thymus vulgaris
  7zrn-assembly1_B  TM=8.110E-01  e=2.444E-01  Sorangium cellulosum